Protein AF-A0A0B6ZGY5-F1 (afdb_monomer_lite)

Structure (mmCIF, N/CA/C/O backbone):
data_AF-A0A0B6ZGY5-F1
#
_entry.id   AF-A0A0B6ZGY5-F1
#
loop_
_atom_site.group_PDB
_atom_site.id
_atom_site.type_symbol
_atom_site.label_atom_id
_atom_site.label_alt_id
_atom_site.label_comp_id
_atom_site.label_asym_id
_atom_site.label_entity_id
_atom_site.label_seq_id
_atom_site.pdbx_PDB_ins_code
_atom_site.Cartn_x
_atom_site.Cartn_y
_atom_site.Cartn_z
_atom_site.occupancy
_atom_site.B_iso_or_equiv
_atom_site.auth_seq_id
_atom_site.auth_comp_id
_atom_site.auth_asym_id
_atom_site.auth_atom_id
_atom_site.pdbx_PDB_model_num
ATOM 1 N N . LEU A 1 1 ? -11.241 11.219 -15.660 1.00 71.75 1 LEU A N 1
ATOM 2 C CA . LEU A 1 1 ? -11.293 9.773 -15.338 1.00 71.75 1 LEU A CA 1
ATOM 3 C C . LEU A 1 1 ? -10.066 9.145 -15.974 1.00 71.75 1 LEU A C 1
ATOM 5 O O . LEU A 1 1 ? -9.850 9.406 -17.146 1.00 71.75 1 LEU A O 1
ATOM 9 N N . ILE A 1 2 ? -9.248 8.422 -15.210 1.00 79.75 2 ILE A N 1
ATOM 10 C CA . ILE A 1 2 ? -8.005 7.810 -15.710 1.00 79.75 2 ILE A CA 1
ATOM 11 C C . ILE A 1 2 ? -8.381 6.622 -16.606 1.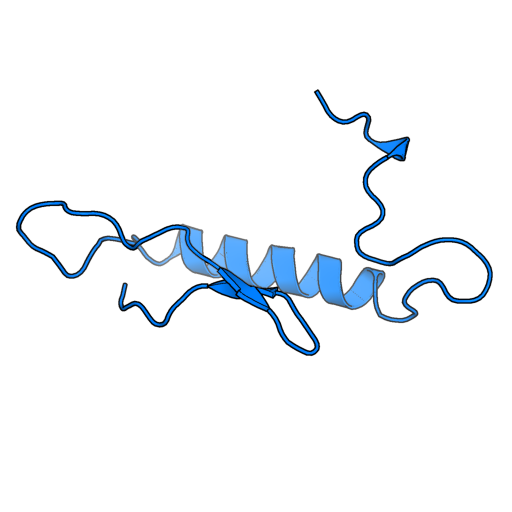00 79.75 2 ILE A C 1
ATOM 13 O O . ILE A 1 2 ? -9.162 5.762 -16.186 1.00 79.75 2 ILE A O 1
ATOM 17 N N . HIS A 1 3 ? -7.867 6.567 -17.834 1.00 88.94 3 HIS A N 1
ATOM 18 C CA . HIS A 1 3 ? -8.099 5.435 -18.727 1.00 88.94 3 HIS A CA 1
ATOM 19 C C . HIS A 1 3 ? -7.327 4.206 -18.237 1.00 88.94 3 HIS A C 1
ATOM 21 O O . HIS A 1 3 ? -6.231 4.313 -17.697 1.00 88.94 3 HIS A O 1
ATOM 27 N N . ARG A 1 4 ? -7.855 2.993 -18.459 1.00 85.38 4 ARG A N 1
ATOM 28 C CA . ARG A 1 4 ? -7.203 1.754 -17.983 1.00 85.38 4 ARG A CA 1
ATOM 29 C C . ARG A 1 4 ? -5.764 1.593 -18.493 1.00 85.38 4 ARG A C 1
ATOM 31 O O . ARG A 1 4 ? -4.948 0.989 -17.810 1.00 85.38 4 ARG A O 1
ATOM 38 N N . GLN A 1 5 ? -5.468 2.133 -19.672 1.00 85.44 5 GLN A N 1
ATOM 39 C CA . GLN A 1 5 ? -4.131 2.122 -20.271 1.00 85.44 5 GLN A CA 1
ATOM 40 C C . GLN A 1 5 ? -3.145 3.076 -19.571 1.00 85.44 5 GLN A C 1
ATOM 42 O O . GLN A 1 5 ? -1.941 2.892 -19.694 1.00 85.44 5 GLN A O 1
ATOM 47 N N . GLU A 1 6 ? -3.639 4.054 -18.806 1.00 92.44 6 GLU A N 1
ATOM 48 C CA . GLU A 1 6 ? -2.835 5.011 -18.032 1.00 92.44 6 GLU A CA 1
ATOM 49 C C . GLU A 1 6 ? -2.505 4.495 -16.615 1.00 92.44 6 GLU A C 1
ATOM 51 O O . GLU A 1 6 ? -1.720 5.102 -15.890 1.00 92.44 6 GLU A O 1
ATOM 56 N N . LEU A 1 7 ? -3.073 3.353 -16.204 1.00 93.81 7 LEU A N 1
ATOM 57 C CA . LEU A 1 7 ? -2.788 2.721 -14.915 1.00 93.81 7 LE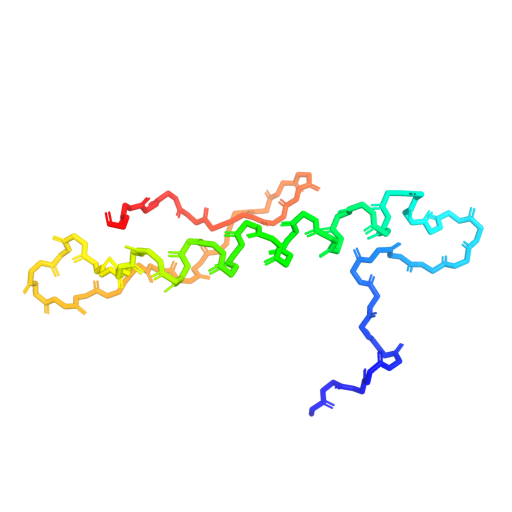U A CA 1
ATOM 58 C C . LEU A 1 7 ? -1.525 1.853 -15.003 1.00 93.81 7 LEU A C 1
ATOM 60 O O . LEU A 1 7 ? -1.595 0.673 -15.345 1.00 93.81 7 LEU A O 1
ATOM 64 N N . VAL A 1 8 ? -0.378 2.425 -14.627 1.00 95.06 8 VAL A N 1
ATOM 65 C CA . VAL A 1 8 ? 0.946 1.767 -14.671 1.00 95.06 8 VAL A CA 1
ATOM 66 C C . VAL A 1 8 ? 1.626 1.613 -13.291 1.00 95.06 8 VAL A C 1
ATOM 68 O O . VAL A 1 8 ? 2.803 1.946 -13.146 1.00 95.06 8 VAL A O 1
ATOM 71 N N . PRO A 1 9 ? 0.949 1.078 -12.248 1.00 95.31 9 PRO A N 1
ATOM 72 C CA . PRO A 1 9 ? 1.535 0.947 -10.905 1.00 95.31 9 PRO A CA 1
ATOM 73 C C . PRO A 1 9 ? 2.716 -0.039 -10.840 1.00 95.31 9 PRO A C 1
ATOM 75 O O . PRO A 1 9 ? 3.507 0.003 -9.904 1.00 95.31 9 PRO A O 1
ATOM 78 N N . PHE A 1 10 ? 2.850 -0.911 -11.842 1.00 96.62 10 PHE A N 1
ATOM 79 C CA . PHE A 1 10 ? 3.928 -1.895 -11.969 1.00 96.62 10 PHE A CA 1
ATOM 80 C C . PHE A 1 10 ? 4.933 -1.534 -13.073 1.00 96.62 10 PHE A C 1
ATOM 82 O O . PHE A 1 10 ? 5.686 -2.397 -13.531 1.00 96.62 10 PHE A O 1
ATOM 89 N N . SER A 1 11 ? 4.981 -0.254 -13.468 1.00 96.06 11 SER A N 1
ATOM 90 C CA . SER A 1 11 ? 5.785 0.246 -14.590 1.00 96.06 11 SER A CA 1
ATOM 91 C C . SER A 1 11 ? 5.350 -0.346 -15.945 1.00 96.06 11 SER A C 1
ATOM 93 O O . SER A 1 11 ? 4.266 -0.914 -16.072 1.00 96.06 11 SER A O 1
ATOM 95 N N . ILE A 1 12 ? 6.161 -0.159 -16.989 1.00 95.56 12 ILE A N 1
ATOM 96 C CA . ILE A 1 12 ? 5.921 -0.634 -18.359 1.00 95.56 12 ILE A CA 1
ATOM 97 C C . ILE A 1 12 ? 7.250 -0.981 -19.059 1.00 95.56 12 ILE A C 1
ATOM 99 O O . ILE A 1 12 ? 8.308 -0.435 -18.742 1.00 95.56 12 ILE A O 1
ATOM 103 N N . GLY A 1 13 ? 7.217 -1.891 -20.039 1.00 95.56 13 GLY A N 1
ATOM 104 C CA . GLY A 1 13 ? 8.370 -2.232 -20.883 1.00 95.56 13 GLY A CA 1
ATOM 105 C C . GLY A 1 13 ? 9.363 -3.211 -20.238 1.00 95.56 13 GLY A C 1
ATOM 106 O O . GLY A 1 13 ? 9.000 -4.027 -19.401 1.00 95.56 13 GLY A O 1
ATOM 107 N N . ARG A 1 14 ? 10.647 -3.150 -20.631 1.00 97.25 14 ARG A N 1
ATOM 108 C CA . ARG A 1 14 ? 11.682 -4.146 -20.248 1.00 97.25 14 ARG A CA 1
ATOM 109 C C . ARG A 1 14 ? 11.958 -4.262 -18.742 1.00 97.25 14 ARG A C 1
ATOM 111 O O . ARG A 1 14 ? 12.605 -5.214 -18.321 1.00 97.25 14 ARG A O 1
ATOM 118 N N . ARG A 1 15 ? 11.544 -3.271 -17.952 1.00 96.75 15 ARG A N 1
ATOM 119 C CA . ARG A 1 15 ? 11.719 -3.216 -16.492 1.00 96.75 15 ARG A CA 1
ATOM 120 C C . ARG A 1 15 ? 10.373 -3.242 -15.755 1.00 96.75 15 ARG A C 1
ATOM 122 O O . ARG A 1 15 ? 10.305 -2.761 -14.628 1.00 96.75 15 ARG A O 1
ATOM 129 N N . LEU A 1 16 ? 9.316 -3.763 -16.389 1.00 96.88 16 LEU A N 1
ATOM 130 C CA . LEU A 1 16 ? 8.042 -4.018 -15.712 1.00 96.88 16 LEU A CA 1
ATOM 131 C C . LEU A 1 16 ? 8.273 -4.889 -14.471 1.00 96.88 16 LEU A C 1
ATOM 133 O O . LEU A 1 16 ? 9.184 -5.722 -14.461 1.00 96.88 16 LEU A O 1
ATOM 137 N N . CYS A 1 17 ? 7.478 -4.679 -13.422 1.00 97.50 17 CYS A N 1
ATOM 138 C CA . CYS A 1 17 ? 7.651 -5.394 -12.164 1.00 97.50 17 CYS A CA 1
ATOM 139 C C . CYS A 1 17 ? 7.493 -6.910 -12.385 1.00 97.50 17 CYS A C 1
ATOM 141 O O . CYS A 1 17 ? 6.386 -7.360 -12.691 1.00 97.50 17 CYS A O 1
ATOM 143 N N . PRO A 1 18 ? 8.543 -7.729 -12.177 1.00 98.12 18 PRO A N 1
ATOM 144 C CA . PRO A 1 18 ? 8.438 -9.176 -12.368 1.00 98.12 18 PRO A CA 1
ATOM 145 C C . PRO A 1 18 ? 7.469 -9.832 -11.370 1.00 98.12 18 PRO A C 1
ATOM 147 O O . PRO A 1 18 ? 6.997 -10.938 -11.610 1.00 98.12 18 PRO A O 1
ATOM 150 N N . GLY A 1 19 ? 7.152 -9.145 -10.267 1.00 98.19 19 GLY A N 1
ATOM 151 C CA . GLY A 1 19 ? 6.205 -9.590 -9.248 1.00 98.19 19 GLY A CA 1
ATOM 152 C C . GLY A 1 19 ? 4.752 -9.158 -9.474 1.00 98.19 19 GLY A C 1
ATOM 153 O O . GLY A 1 19 ? 3.944 -9.366 -8.576 1.00 98.19 19 GLY A O 1
ATOM 154 N N . GLU A 1 20 ? 4.390 -8.548 -10.611 1.00 97.88 20 GLU A N 1
ATOM 155 C CA . GLU A 1 20 ? 3.033 -8.010 -10.831 1.00 97.88 20 GLU A CA 1
ATOM 156 C C . GLU A 1 20 ? 1.926 -9.058 -10.620 1.00 97.88 20 GLU A C 1
ATOM 158 O O . GLU A 1 20 ? 0.931 -8.787 -9.946 1.00 97.88 20 GLU A O 1
ATOM 163 N N . SER A 1 21 ? 2.085 -10.261 -11.175 1.00 97.94 21 SER A N 1
ATOM 164 C CA . SER A 1 21 ? 1.084 -11.330 -11.056 1.00 97.94 21 SER A CA 1
ATOM 165 C C . SER A 1 21 ? 0.887 -11.771 -9.603 1.00 97.94 21 SER A C 1
ATOM 167 O O . SER A 1 21 ? -0.250 -11.908 -9.146 1.00 97.94 21 SER A O 1
ATOM 169 N N . MET A 1 22 ? 1.989 -11.928 -8.867 1.00 98.56 22 MET A N 1
ATOM 170 C CA . MET A 1 22 ? 1.991 -12.283 -7.449 1.00 98.56 22 MET A CA 1
ATOM 171 C C . MET A 1 22 ? 1.343 -11.181 -6.607 1.00 98.56 22 MET A C 1
ATOM 173 O O . MET A 1 22 ? 0.405 -11.459 -5.867 1.00 98.56 22 MET A O 1
ATOM 177 N N . ALA A 1 23 ? 1.750 -9.924 -6.798 1.00 98.38 23 ALA A N 1
ATOM 178 C CA . ALA A 1 23 ? 1.206 -8.783 -6.066 1.00 98.38 23 ALA A CA 1
ATOM 179 C C . ALA A 1 23 ? -0.307 -8.617 -6.289 1.00 98.38 23 ALA A C 1
ATOM 181 O O . ALA A 1 23 ? -1.047 -8.344 -5.346 1.00 98.38 23 ALA A O 1
ATOM 182 N N . ARG A 1 24 ? -0.802 -8.820 -7.520 1.00 97.62 24 ARG A N 1
ATOM 183 C CA . ARG A 1 24 ? -2.246 -8.772 -7.819 1.00 97.62 24 ARG A CA 1
ATOM 184 C C . ARG A 1 24 ? -3.023 -9.875 -7.102 1.00 97.62 24 ARG A C 1
ATOM 186 O O . ARG A 1 24 ? -4.104 -9.609 -6.581 1.00 97.62 24 ARG A O 1
ATOM 193 N N . MET A 1 25 ? -2.482 -11.092 -7.082 1.00 98.56 25 MET A N 1
ATOM 194 C CA . MET A 1 25 ? -3.090 -12.225 -6.386 1.00 98.56 25 MET A CA 1
ATOM 195 C C . MET A 1 25 ? -3.105 -12.007 -4.872 1.00 98.56 25 MET A C 1
ATOM 197 O O . MET A 1 25 ? -4.152 -12.175 -4.252 1.00 98.56 25 MET A O 1
ATOM 201 N N . GLU A 1 26 ? -1.987 -11.578 -4.288 1.00 98.62 26 GLU A N 1
ATOM 202 C CA . GLU A 1 26 ? -1.895 -11.262 -2.861 1.00 98.62 26 GLU A CA 1
ATOM 203 C C . GLU A 1 26 ? -2.879 -10.155 -2.476 1.00 98.62 26 GLU A C 1
ATOM 205 O O . GLU A 1 26 ? -3.696 -10.359 -1.580 1.00 98.62 26 GLU A O 1
ATOM 210 N N . LEU A 1 27 ? -2.885 -9.024 -3.192 1.00 98.31 27 LEU A N 1
ATOM 211 C CA . LEU A 1 27 ? -3.825 -7.928 -2.935 1.00 98.31 27 LEU A CA 1
ATOM 212 C C . LEU A 1 27 ? -5.277 -8.409 -2.970 1.00 98.31 27 LEU A C 1
ATOM 214 O O . LEU A 1 27 ? -6.053 -8.077 -2.077 1.00 98.31 27 LEU A O 1
ATOM 218 N N . PHE A 1 28 ? -5.646 -9.215 -3.969 1.00 98.50 28 PHE A N 1
ATOM 219 C CA . PHE A 1 28 ? -7.001 -9.748 -4.062 1.00 98.50 28 PHE A CA 1
ATOM 220 C C . PHE A 1 28 ? -7.338 -10.660 -2.878 1.00 98.50 28 PHE A C 1
ATOM 222 O O . PHE A 1 28 ? -8.366 -10.462 -2.227 1.00 98.50 28 PHE A O 1
ATOM 229 N N . LEU A 1 29 ? -6.484 -11.639 -2.578 1.00 98.69 29 LEU A N 1
ATOM 230 C CA . LEU A 1 29 ? -6.741 -12.627 -1.531 1.00 98.69 29 LEU A CA 1
ATOM 231 C C . LEU A 1 29 ? -6.765 -11.989 -0.139 1.00 98.69 29 LEU A C 1
ATOM 233 O O . LEU A 1 29 ? -7.703 -12.233 0.616 1.00 98.69 29 LEU A O 1
ATOM 237 N N . PHE A 1 30 ? -5.796 -11.133 0.191 1.00 98.56 30 PHE A N 1
ATOM 238 C CA . PHE A 1 30 ? -5.740 -10.482 1.498 1.00 98.56 30 PHE A CA 1
ATOM 239 C C . PHE A 1 30 ? -6.901 -9.508 1.699 1.00 98.56 30 PHE A C 1
ATOM 241 O O . PHE A 1 30 ? -7.591 -9.598 2.713 1.00 98.56 30 PHE A O 1
ATOM 248 N N . LEU A 1 31 ? -7.158 -8.606 0.745 1.00 98.25 31 LEU A N 1
ATOM 249 C CA . LEU A 1 31 ? -8.228 -7.614 0.896 1.00 98.25 31 LEU A CA 1
ATOM 250 C C . LEU A 1 31 ? -9.607 -8.276 0.941 1.00 98.25 31 LEU A C 1
ATOM 252 O O . LEU A 1 31 ? -10.417 -7.938 1.802 1.00 98.25 31 LEU A O 1
ATOM 256 N N . SER A 1 32 ? -9.871 -9.246 0.060 1.00 98.44 32 SER A N 1
ATOM 257 C CA . SER A 1 32 ? -11.160 -9.946 0.057 1.00 98.44 32 SER A CA 1
ATOM 258 C C . SER A 1 32 ? -11.369 -10.756 1.337 1.00 98.44 32 SER A C 1
ATOM 260 O O . SER A 1 32 ? -12.428 -10.635 1.949 1.00 98.44 32 SER A O 1
ATOM 262 N N . ALA A 1 33 ? -10.365 -11.509 1.799 1.00 98.62 33 ALA A N 1
ATOM 263 C CA . ALA A 1 33 ? -10.459 -12.262 3.048 1.00 98.62 33 ALA A CA 1
ATOM 264 C C . ALA A 1 33 ? -10.664 -11.343 4.260 1.00 98.62 33 ALA A C 1
ATOM 266 O O . ALA A 1 33 ? -11.445 -11.671 5.155 1.00 98.62 33 ALA A O 1
ATOM 267 N N . MET A 1 34 ? -9.996 -10.185 4.280 1.00 98.38 34 MET A N 1
ATOM 268 C CA . MET A 1 34 ? -10.174 -9.190 5.331 1.00 98.38 34 MET A CA 1
ATOM 269 C C . MET A 1 34 ? -11.589 -8.607 5.328 1.00 98.38 34 MET A C 1
ATOM 271 O O . MET A 1 34 ? -12.245 -8.627 6.365 1.00 98.38 34 MET A O 1
ATOM 275 N N . PHE A 1 35 ? -12.101 -8.153 4.182 1.00 97.56 35 PHE A N 1
ATOM 276 C CA . PHE A 1 35 ? -13.446 -7.568 4.100 1.00 97.56 35 PHE A CA 1
ATOM 277 C C . PHE A 1 35 ? -14.580 -8.580 4.277 1.00 97.56 35 PHE A C 1
ATOM 279 O O . PHE A 1 35 ? -15.672 -8.205 4.690 1.00 97.56 35 PHE A O 1
ATOM 286 N N . GLN A 1 36 ? -14.340 -9.862 4.002 1.00 98.31 36 GLN A N 1
ATOM 287 C CA . GLN A 1 36 ? -15.315 -10.919 4.278 1.00 98.31 36 GLN A CA 1
ATOM 288 C C . GLN A 1 36 ? -15.447 -11.229 5.775 1.00 98.31 36 GLN A C 1
ATOM 290 O O . GLN A 1 36 ? -16.492 -11.717 6.198 1.00 98.31 36 GLN A O 1
ATOM 295 N N . ARG A 1 37 ? -14.396 -10.997 6.575 1.00 98.31 37 ARG A N 1
ATOM 296 C CA . ARG A 1 37 ? -14.334 -11.422 7.988 1.00 98.31 37 ARG A CA 1
ATOM 297 C C . ARG A 1 37 ? -14.372 -10.279 8.992 1.00 98.31 37 ARG A C 1
ATOM 299 O O . ARG A 1 37 ? -14.775 -10.500 10.130 1.00 98.31 37 ARG A O 1
ATOM 306 N N . PHE A 1 38 ? -13.941 -9.088 8.597 1.00 97.44 38 PHE A N 1
ATOM 307 C CA . PHE A 1 38 ? -13.789 -7.947 9.489 1.00 97.44 38 PHE A CA 1
ATOM 308 C C . PHE A 1 38 ? -14.546 -6.735 8.964 1.00 97.44 38 PHE A C 1
ATOM 310 O O . PHE A 1 38 ? -14.613 -6.483 7.760 1.00 97.44 38 PHE A O 1
ATOM 317 N N . ARG A 1 39 ? -15.067 -5.946 9.903 1.00 94.31 39 ARG A N 1
ATOM 318 C CA . ARG A 1 39 ? -15.569 -4.603 9.639 1.00 94.31 39 ARG A CA 1
ATOM 319 C C . ARG A 1 39 ? -14.509 -3.602 10.081 1.00 94.31 39 ARG A C 1
ATOM 321 O O . ARG A 1 39 ? -14.114 -3.601 11.241 1.00 94.31 39 ARG A O 1
ATOM 328 N N . PHE A 1 40 ? -14.052 -2.781 9.146 1.00 92.06 40 PHE A N 1
ATOM 329 C CA . PHE A 1 40 ? -13.093 -1.716 9.414 1.00 92.06 40 PHE A CA 1
ATOM 330 C C . PHE A 1 40 ? -13.862 -0.478 9.870 1.00 92.06 40 PHE A C 1
ATOM 332 O O . PHE A 1 40 ? -14.708 0.032 9.134 1.00 92.06 40 PHE A O 1
ATOM 339 N N . GLU A 1 41 ? -13.588 -0.022 11.084 1.00 89.50 41 GLU A N 1
ATOM 340 C CA . GLU A 1 41 ? -14.151 1.198 11.659 1.00 89.50 41 GLU A CA 1
ATOM 341 C C . GLU A 1 41 ? -13.002 2.120 12.080 1.00 89.50 41 GLU A C 1
ATOM 343 O O . GLU A 1 41 ? -11.839 1.747 11.972 1.00 89.50 41 GLU A O 1
ATOM 348 N N . THR A 1 42 ? -13.313 3.352 12.472 1.00 88.44 42 THR A N 1
ATOM 349 C CA . THR A 1 42 ? -12.320 4.227 13.102 1.00 88.44 42 THR A CA 1
ATOM 350 C C . THR A 1 42 ? -12.335 3.974 14.605 1.00 88.44 42 THR A C 1
ATOM 352 O O . THR A 1 42 ? -13.404 3.914 15.215 1.00 88.44 42 THR A O 1
ATOM 355 N N . GLN A 1 43 ? -11.160 3.884 15.226 1.00 85.00 43 GLN A N 1
ATOM 356 C CA . GLN A 1 43 ? -11.039 3.884 16.688 1.00 85.00 43 GLN A CA 1
ATOM 357 C C . GLN A 1 43 ? -11.653 5.136 17.347 1.00 85.00 43 GLN A C 1
ATOM 359 O O . GLN A 1 43 ? -11.956 5.127 18.544 1.00 85.00 43 GLN A O 1
ATOM 364 N N . ASP A 1 44 ? -11.796 6.235 16.597 1.00 83.75 44 ASP A N 1
ATOM 365 C CA . ASP A 1 44 ? -12.364 7.472 17.112 1.00 83.75 44 ASP A CA 1
ATOM 366 C C . ASP A 1 44 ? -13.892 7.366 17.194 1.00 83.75 44 ASP A C 1
ATOM 368 O O . ASP A 1 44 ? -14.606 7.403 16.191 1.00 83.75 44 ASP A O 1
ATOM 372 N N . LYS A 1 45 ? -14.410 7.295 18.424 1.00 80.31 45 LYS A N 1
ATOM 373 C CA . LYS A 1 45 ? -15.852 7.220 18.707 1.00 80.31 45 LYS A CA 1
ATOM 374 C C . LYS A 1 45 ? -16.635 8.449 18.234 1.00 80.31 45 LYS A C 1
ATOM 376 O O . LYS A 1 45 ? -17.860 8.393 18.189 1.00 80.31 45 LYS A O 1
ATOM 381 N N . THR A 1 46 ? -15.957 9.551 17.905 1.00 83.56 46 THR A N 1
ATOM 382 C CA . THR A 1 46 ? -16.580 10.755 17.337 1.00 83.56 46 THR A CA 1
ATOM 383 C C . THR A 1 46 ? -16.804 10.655 15.824 1.00 83.56 46 THR A C 1
ATOM 385 O O . THR A 1 46 ? -17.463 11.517 15.248 1.00 83.56 46 THR A O 1
ATOM 388 N N . GLY A 1 47 ? -16.303 9.594 15.178 1.00 80.25 47 GLY A N 1
ATOM 389 C CA . GLY A 1 47 ? -16.468 9.353 13.744 1.00 80.25 47 GLY A CA 1
ATOM 390 C C . GLY A 1 47 ? -15.482 10.120 12.862 1.00 80.25 47 GLY A C 1
ATOM 391 O O . GLY A 1 47 ? -15.645 10.145 11.642 1.00 80.25 47 GLY A O 1
ATOM 392 N N . VAL A 1 48 ? -14.455 10.744 13.448 1.00 87.75 48 VAL A N 1
ATOM 393 C CA . VAL A 1 48 ? -13.405 11.424 12.685 1.00 87.75 48 VAL A CA 1
ATOM 394 C C . VAL A 1 48 ? -12.555 10.390 11.943 1.00 87.75 48 VAL A C 1
ATOM 396 O O . VAL A 1 48 ? -12.084 9.399 12.510 1.00 87.75 48 VAL A O 1
ATOM 399 N N . LEU A 1 49 ? -12.374 10.620 10.641 1.00 90.56 49 LEU A N 1
ATOM 400 C CA . LEU A 1 49 ? -11.570 9.763 9.777 1.00 90.56 49 LEU A CA 1
ATOM 401 C C . LEU A 1 49 ? -10.077 10.106 9.884 1.00 90.56 49 LEU A C 1
ATOM 403 O O . LEU A 1 49 ? -9.726 11.277 10.073 1.00 90.56 49 LEU A O 1
ATOM 407 N N . PRO A 1 50 ? -9.184 9.116 9.697 1.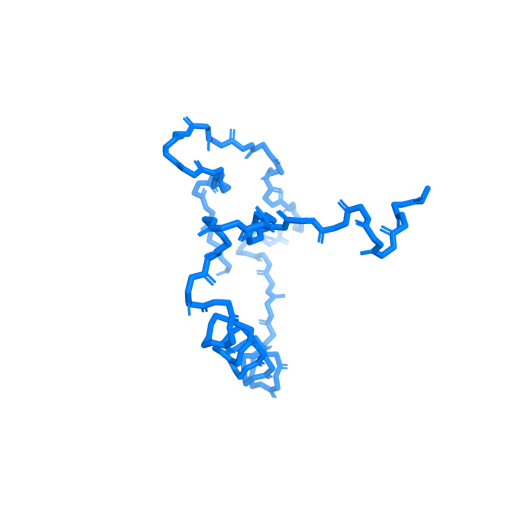00 91.38 50 PRO A N 1
ATOM 408 C CA . PRO A 1 50 ? -7.761 9.372 9.540 1.00 91.38 50 PRO A CA 1
ATOM 409 C C . PRO A 1 50 ? -7.480 10.361 8.404 1.00 91.38 50 PRO A C 1
ATOM 411 O O . PRO A 1 50 ? -8.204 10.430 7.408 1.00 91.38 50 PRO A O 1
ATOM 414 N N . THR A 1 51 ? -6.394 11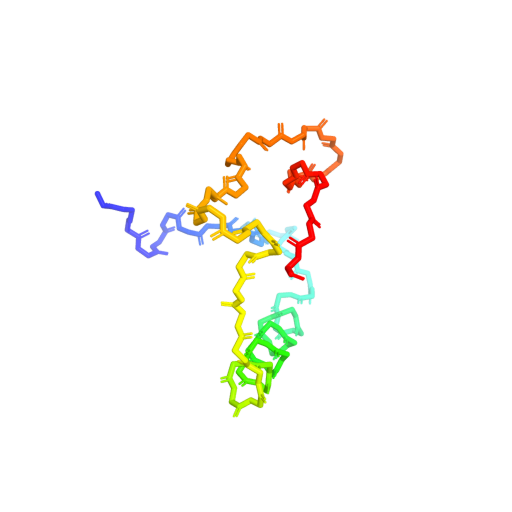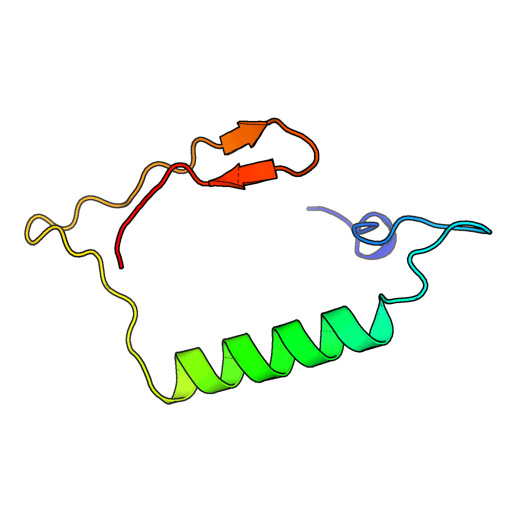.120 8.534 1.00 92.19 51 THR A N 1
ATOM 415 C CA . THR A 1 51 ? -5.966 12.021 7.463 1.00 92.19 51 THR A CA 1
ATOM 416 C C . THR A 1 51 ? -5.500 11.234 6.240 1.00 92.19 51 THR A C 1
ATOM 418 O O . THR A 1 51 ? -4.804 10.231 6.360 1.00 92.19 51 THR A O 1
ATOM 421 N N . LEU A 1 52 ? -5.838 11.731 5.051 1.00 94.19 52 LEU A N 1
ATOM 422 C CA . LEU A 1 52 ? -5.368 11.182 3.775 1.00 94.19 52 LEU A CA 1
ATOM 423 C C . LEU A 1 52 ? -4.016 11.771 3.343 1.00 94.19 52 LEU A C 1
ATOM 425 O O . LEU A 1 52 ? -3.606 11.609 2.199 1.00 94.19 52 LEU A O 1
ATOM 429 N N . LYS A 1 53 ? -3.335 12.501 4.236 1.00 95.19 53 LYS A N 1
ATOM 430 C CA . LYS A 1 53 ? -1.987 13.001 3.970 1.00 95.19 53 LYS A CA 1
ATOM 431 C C . LYS A 1 53 ? -1.008 11.835 3.884 1.00 95.19 53 LYS A C 1
ATOM 433 O O . LYS A 1 53 ? -1.028 10.917 4.703 1.00 95.19 53 LYS A O 1
ATOM 438 N N . GLU A 1 54 ? -0.122 11.926 2.908 1.00 96.19 54 GLU A N 1
ATOM 439 C CA . GLU A 1 54 ? 0.860 10.900 2.586 1.00 96.19 54 GLU A CA 1
ATOM 440 C C . GLU A 1 54 ? 2.242 11.271 3.128 1.00 96.19 54 GLU A C 1
ATOM 442 O O . GLU A 1 54 ? 2.575 12.446 3.311 1.00 96.19 54 GLU A O 1
ATOM 447 N N . ILE A 1 55 ? 3.066 10.254 3.355 1.00 97.12 55 ILE A N 1
ATOM 448 C CA . ILE A 1 55 ? 4.489 10.378 3.648 1.00 97.12 55 ILE A CA 1
ATOM 449 C C . ILE A 1 55 ? 5.250 9.856 2.426 1.00 97.12 55 ILE A C 1
ATOM 451 O O . ILE A 1 55 ? 5.061 8.713 2.006 1.00 97.12 55 ILE A O 1
ATOM 455 N N . TYR A 1 56 ? 6.113 10.702 1.864 1.00 97.31 56 TYR A N 1
ATOM 456 C CA . TYR A 1 56 ? 6.927 10.390 0.689 1.00 97.31 56 TYR A CA 1
ATOM 457 C C . TYR A 1 56 ? 8.279 9.805 1.116 1.00 97.31 56 TYR A C 1
ATOM 459 O O . TYR A 1 56 ? 9.015 10.423 1.884 1.00 97.31 56 TYR A O 1
ATOM 467 N N . GLY A 1 57 ? 8.613 8.624 0.597 1.00 95.25 57 GLY A N 1
ATOM 468 C CA . GLY A 1 57 ? 9.908 7.966 0.770 1.00 95.25 57 GLY A CA 1
ATOM 469 C C . GLY A 1 57 ? 10.242 7.101 -0.446 1.00 95.25 57 GLY A C 1
ATOM 470 O O . GLY A 1 57 ? 9.957 7.482 -1.578 1.00 95.25 57 GLY A O 1
ATOM 471 N N . ALA A 1 58 ? 10.806 5.908 -0.229 1.00 96.69 58 ALA A N 1
ATOM 472 C CA . ALA A 1 58 ? 10.982 4.925 -1.309 1.00 96.69 58 ALA A CA 1
ATOM 473 C C . ALA A 1 58 ? 9.638 4.466 -1.918 1.00 96.69 58 ALA A C 1
ATOM 475 O O . ALA A 1 58 ? 9.577 4.072 -3.079 1.00 96.69 58 ALA A O 1
ATOM 476 N N . THR A 1 59 ? 8.566 4.530 -1.127 1.00 97.12 59 THR A N 1
ATOM 477 C CA . THR A 1 59 ? 7.168 4.377 -1.545 1.00 97.12 59 THR A CA 1
ATOM 478 C C . THR A 1 59 ? 6.339 5.503 -0.922 1.00 97.12 59 THR A C 1
ATOM 480 O O . THR A 1 59 ? 6.839 6.248 -0.074 1.00 97.12 59 THR A O 1
ATOM 483 N N . VAL A 1 60 ? 5.085 5.644 -1.352 1.00 97.31 60 VAL A N 1
ATOM 484 C CA . VAL A 1 60 ? 4.121 6.579 -0.759 1.00 97.31 60 VAL A CA 1
ATOM 485 C C . VAL A 1 60 ? 3.259 5.803 0.229 1.00 97.31 60 VAL A C 1
ATOM 487 O O . VAL A 1 60 ? 2.626 4.817 -0.148 1.00 97.31 60 VAL A O 1
ATOM 490 N N . VAL A 1 61 ? 3.262 6.219 1.495 1.00 96.94 61 VAL A N 1
ATOM 491 C CA . VAL A 1 61 ? 2.540 5.534 2.580 1.00 96.94 61 VAL A CA 1
ATOM 492 C C . VAL A 1 61 ? 1.625 6.508 3.325 1.00 96.94 61 VAL A C 1
ATOM 494 O O . VAL A 1 61 ? 1.933 7.701 3.386 1.00 96.94 61 VAL A O 1
ATOM 497 N N . PRO A 1 62 ? 0.505 6.049 3.909 1.00 95.94 62 PRO A N 1
ATOM 498 C CA . PRO A 1 62 ? -0.332 6.904 4.746 1.00 95.94 62 PRO A CA 1
ATOM 499 C C . PRO A 1 62 ? 0.387 7.285 6.048 1.00 95.94 62 PRO A C 1
ATOM 501 O O . PRO A 1 62 ? 1.286 6.579 6.513 1.00 95.94 62 PRO A O 1
ATOM 504 N N . GLN A 1 63 ? -0.042 8.381 6.681 1.00 94.38 63 GLN A N 1
ATOM 505 C CA . GLN A 1 63 ? 0.358 8.662 8.062 1.00 94.38 63 GLN A CA 1
ATOM 506 C C . GLN A 1 63 ? -0.118 7.548 9.011 1.00 94.38 63 GLN A C 1
ATOM 508 O O . GLN A 1 63 ? -1.186 6.983 8.774 1.00 94.38 63 GLN A O 1
ATOM 513 N N . PRO A 1 64 ? 0.623 7.230 10.091 1.00 93.00 64 PRO A N 1
ATOM 514 C CA . PRO A 1 64 ? 0.218 6.192 11.032 1.00 93.00 64 PRO A CA 1
ATOM 515 C C . PRO A 1 64 ? -1.190 6.432 11.587 1.00 93.00 64 PRO A C 1
ATOM 517 O O . PRO A 1 64 ? -1.466 7.469 12.190 1.00 93.00 64 PRO A O 1
ATOM 520 N N . PHE A 1 65 ? -2.069 5.448 11.413 1.00 91.44 65 PHE A N 1
ATOM 521 C CA . PHE A 1 65 ? -3.423 5.443 11.954 1.00 91.44 65 PHE A CA 1
ATOM 522 C C . PHE A 1 65 ? -3.734 4.079 12.565 1.00 91.44 65 PHE A C 1
ATOM 524 O O . PHE A 1 65 ? -3.042 3.093 12.308 1.00 91.44 65 PHE A O 1
ATOM 531 N N . LYS A 1 66 ? -4.773 4.030 13.394 1.00 89.38 66 LYS A N 1
ATOM 532 C CA . LYS A 1 66 ? -5.325 2.775 13.896 1.00 89.38 66 LYS A CA 1
ATOM 533 C C . LYS A 1 66 ? -6.731 2.621 13.335 1.00 89.38 66 LYS A C 1
ATOM 535 O O . LYS A 1 66 ? 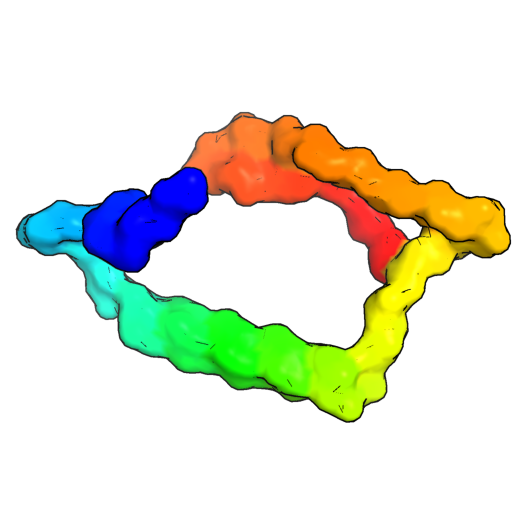-7.475 3.602 13.282 1.00 89.38 66 LYS A O 1
ATOM 540 N N . VAL A 1 67 ? -7.016 1.403 12.895 1.00 89.69 67 VAL A N 1
ATOM 541 C CA . VAL A 1 67 ? -8.361 0.920 12.583 1.00 89.69 67 VAL A CA 1
ATOM 542 C C . VAL A 1 67 ? -9.029 0.603 13.911 1.00 89.69 67 VAL A C 1
ATOM 544 O O . VAL A 1 67 ? -8.414 -0.173 14.677 1.00 89.69 67 VAL A O 1
#

InterPro domains:
  IPR001128 Cytochrome P450 [PF00067] (3-66)
  IPR002401 Cytochrome P450, E-class, group I [PR00463] (7-17)
  IPR002401 Cytochrome P450, E-class, group I [PR00463] (17-40)
  IPR017972 Cytochrome P450, conserved site [PS00086] (10-19)
  IPR036396 Cytochrome P450 superfamily [G3DSA:1.10.630.10] (1-67)
  IPR036396 Cytochrome P450 superfamily [SSF48264] (2-67)
  IPR050182 Cytochrome P450 family 2 [PTHR24300] (4-45)

pLDDT: mean 93.72, std 5.75, range [71.75, 98.69]

Foldseek 3Di:
DQDPVNPQPQHDDPRGNPCPVVVVVCCCVVVVVDVVPDDDAAPDPVRDDADQDWDDDPDIHGDDGDD

Radius of gyration: 16.04 Å; chains: 1; bounding box: 28×26×40 Å

Secondary structure (DSSP, 8-state):
---GGG--TT--GGG--TTHHHHHHHHHHHHHHHHHH-----S-TT-PPPP--EEESSSEEEPP---

Sequence (67 aa):
LIHRQELVPFSIGRRLCPGESMARMELFLFLSAMFQRFRFETQDKTGVLPTLKEIYGATVVPQPFKV

Organism: NCBI:txid1028688